Protein AF-A0A969MQJ1-F1 (afdb_monomer_lite)

Sequence (93 aa):
PIWLLDLLVRQLGLKLVNKKIGPRGKQVKHHFLDAGKLEFALSVIEHRQLKRKQKEERARTDAESQRRHQAGIEAQYGISPPYDPVSTPPLMV

Structure (mmCIF, N/CA/C/O backbone):
data_AF-A0A969MQJ1-F1
#
_entry.id   AF-A0A969MQJ1-F1
#
loop_
_atom_site.group_PDB
_atom_site.id
_atom_site.type_symbol
_atom_site.label_atom_id
_atom_site.label_alt_id
_atom_site.label_comp_id
_atom_site.label_asym_id
_atom_site.label_entity_id
_atom_site.label_seq_id
_atom_site.pdbx_PDB_ins_code
_atom_site.Cartn_x
_atom_site.Cartn_y
_atom_site.Cartn_z
_atom_site.occupancy
_atom_site.B_iso_or_equiv
_atom_site.auth_seq_id
_atom_site.auth_comp_id
_atom_site.auth_asym_id
_atom_site.auth_atom_id
_atom_site.pdbx_PDB_model_num
ATOM 1 N N . PRO A 1 1 ? -22.888 2.007 7.225 1.00 84.00 1 PRO A N 1
ATOM 2 C CA . PRO A 1 1 ? -22.838 1.115 8.413 1.00 84.00 1 PRO A CA 1
ATOM 3 C C . PRO A 1 1 ? -21.398 0.631 8.643 1.00 84.00 1 PRO A C 1
ATOM 5 O O . PRO A 1 1 ? -20.663 0.490 7.670 1.00 84.00 1 PRO A O 1
ATOM 8 N N . ILE A 1 2 ? -20.977 0.408 9.895 1.00 83.88 2 ILE A N 1
ATOM 9 C CA . ILE A 1 2 ? -19.549 0.200 10.220 1.00 83.88 2 ILE A CA 1
ATOM 10 C C . ILE A 1 2 ? -18.946 -1.066 9.578 1.00 83.88 2 ILE A C 1
ATOM 12 O O . ILE A 1 2 ? -17.748 -1.120 9.327 1.00 83.88 2 ILE A O 1
ATOM 16 N N . TRP A 1 3 ? -19.782 -2.062 9.261 1.00 87.38 3 TRP A N 1
ATOM 17 C CA . TRP A 1 3 ? -19.366 -3.296 8.587 1.00 87.38 3 TRP A CA 1
ATOM 18 C C . TRP A 1 3 ? -18.837 -3.048 7.168 1.00 87.38 3 TRP A C 1
ATOM 20 O O . TRP A 1 3 ? -17.889 -3.702 6.748 1.00 87.38 3 TRP A O 1
ATOM 30 N N . LEU A 1 4 ? -19.407 -2.073 6.450 1.00 91.12 4 LEU A N 1
ATOM 31 C CA . LEU A 1 4 ? -18.962 -1.723 5.101 1.00 91.12 4 LEU A CA 1
ATOM 32 C C . LEU A 1 4 ? -17.575 -1.081 5.146 1.00 91.12 4 LEU A C 1
ATOM 34 O O . LEU A 1 4 ? -16.726 -1.381 4.315 1.00 91.12 4 LEU A O 1
ATOM 38 N N . LEU A 1 5 ? -17.327 -0.245 6.156 1.00 87.94 5 LEU A N 1
ATOM 39 C CA . LEU A 1 5 ? -16.019 0.366 6.362 1.00 87.94 5 LEU A CA 1
ATOM 40 C C . LEU A 1 5 ? -14.947 -0.693 6.654 1.00 87.94 5 LEU A C 1
ATOM 42 O O . LEU A 1 5 ? -13.872 -0.632 6.069 1.00 87.94 5 LEU A O 1
ATOM 46 N N . ASP A 1 6 ? -15.243 -1.689 7.498 1.00 86.88 6 ASP A N 1
ATOM 47 C CA . ASP A 1 6 ? -14.308 -2.797 7.752 1.00 86.88 6 ASP A CA 1
ATOM 48 C C . ASP A 1 6 ? -14.004 -3.593 6.477 1.00 86.88 6 ASP A C 1
ATOM 50 O O . ASP A 1 6 ? -12.850 -3.932 6.226 1.00 86.88 6 ASP A O 1
ATOM 54 N N . LEU A 1 7 ? -15.008 -3.835 5.629 1.00 91.00 7 LEU A N 1
ATOM 55 C CA . LEU A 1 7 ? -14.817 -4.533 4.358 1.00 91.00 7 LEU A CA 1
ATOM 56 C C . LEU A 1 7 ? -13.901 -3.755 3.400 1.00 91.00 7 LEU A C 1
ATOM 58 O O . LEU A 1 7 ? -12.952 -4.325 2.864 1.00 91.00 7 LEU A O 1
ATOM 62 N N . LEU A 1 8 ? -14.154 -2.456 3.220 1.00 88.75 8 LEU A N 1
ATOM 63 C CA . LEU A 1 8 ? -13.356 -1.597 2.338 1.00 88.75 8 LEU A CA 1
ATOM 64 C C . LEU A 1 8 ? -11.907 -1.483 2.826 1.00 88.75 8 LEU A C 1
ATOM 66 O O . LEU A 1 8 ? -10.964 -1.601 2.048 1.00 88.75 8 LEU A O 1
ATOM 70 N N . VAL A 1 9 ? -11.712 -1.318 4.134 1.00 87.06 9 VAL A N 1
ATOM 71 C CA . VAL A 1 9 ? -10.377 -1.223 4.736 1.00 87.06 9 VAL A CA 1
ATOM 72 C C . VAL A 1 9 ? -9.619 -2.553 4.613 1.00 87.06 9 VAL A C 1
ATOM 74 O O . VAL A 1 9 ? -8.422 -2.547 4.327 1.00 87.06 9 VAL A O 1
ATOM 77 N N . ARG A 1 10 ? -10.306 -3.698 4.710 1.00 86.25 10 ARG A N 1
ATOM 78 C CA . ARG A 1 10 ? -9.702 -5.019 4.462 1.00 86.25 10 ARG A CA 1
ATOM 79 C C . ARG A 1 10 ? -9.269 -5.230 3.017 1.00 86.25 10 ARG A C 1
ATOM 81 O O . ARG A 1 10 ? -8.232 -5.852 2.806 1.00 86.25 10 ARG A O 1
ATOM 88 N N . GLN A 1 11 ? -10.012 -4.714 2.035 1.00 85.38 11 GLN A N 1
ATOM 89 C CA . GLN A 1 11 ? -9.597 -4.767 0.623 1.00 85.38 11 GLN A CA 1
ATOM 90 C C . GLN A 1 11 ? -8.273 -4.023 0.388 1.00 85.38 11 GLN A C 1
ATOM 92 O O . GLN A 1 11 ? -7.491 -4.412 -0.475 1.00 85.38 11 GLN A O 1
ATOM 97 N N . LEU A 1 12 ? -7.986 -3.007 1.205 1.00 82.00 12 LEU A N 1
ATOM 98 C CA . LEU A 1 12 ? -6.716 -2.277 1.207 1.00 82.00 12 LEU A CA 1
ATOM 99 C C . LEU A 1 12 ? -5.611 -2.983 2.022 1.00 82.00 12 LEU A C 1
ATOM 101 O O . LEU A 1 12 ? -4.512 -2.451 2.152 1.00 82.00 12 LEU A O 1
ATOM 105 N N . GLY A 1 13 ? -5.884 -4.161 2.596 1.00 80.06 13 GLY A N 1
ATOM 106 C CA . GLY A 1 13 ? -4.960 -4.892 3.473 1.00 80.06 13 GLY A CA 1
ATOM 107 C C . GLY A 1 13 ? -4.830 -4.304 4.884 1.00 80.06 13 GLY A C 1
ATOM 108 O O . GLY A 1 13 ? -3.996 -4.750 5.674 1.00 80.06 13 GLY A O 1
ATOM 109 N N . LEU A 1 14 ? -5.657 -3.315 5.221 1.00 85.38 14 LEU A N 1
ATOM 110 C CA . LEU A 1 14 ? -5.669 -2.640 6.512 1.00 85.38 14 LEU A CA 1
ATOM 111 C C . LEU A 1 14 ? -6.697 -3.298 7.449 1.00 85.38 14 LEU A C 1
ATOM 113 O O . LEU A 1 14 ? -7.569 -4.061 7.029 1.00 85.38 14 LEU A O 1
ATOM 117 N N . LYS A 1 15 ? -6.597 -3.026 8.754 1.00 86.81 15 LYS A N 1
ATOM 118 C CA . LYS A 1 15 ? -7.520 -3.566 9.765 1.00 86.81 15 LYS A CA 1
ATOM 119 C C . LYS A 1 15 ? -8.050 -2.446 10.647 1.00 86.81 15 LYS A C 1
ATOM 121 O O . LYS A 1 15 ? -7.270 -1.621 11.122 1.00 86.81 15 LYS A O 1
ATOM 126 N N . LEU A 1 16 ? -9.356 -2.462 10.914 1.00 89.19 16 LEU A N 1
ATOM 127 C CA . LEU A 1 16 ? -9.933 -1.647 11.975 1.00 89.19 16 LEU A CA 1
ATOM 128 C C . LEU A 1 16 ? -9.817 -2.347 13.329 1.00 89.19 16 LEU A C 1
ATOM 130 O O . LEU A 1 16 ? -10.143 -3.525 13.496 1.00 89.19 16 LEU A O 1
ATOM 134 N N . VAL A 1 17 ? -9.406 -1.574 14.321 1.00 89.94 17 VAL A N 1
ATOM 135 C CA . VAL A 1 17 ? -9.460 -1.907 15.741 1.00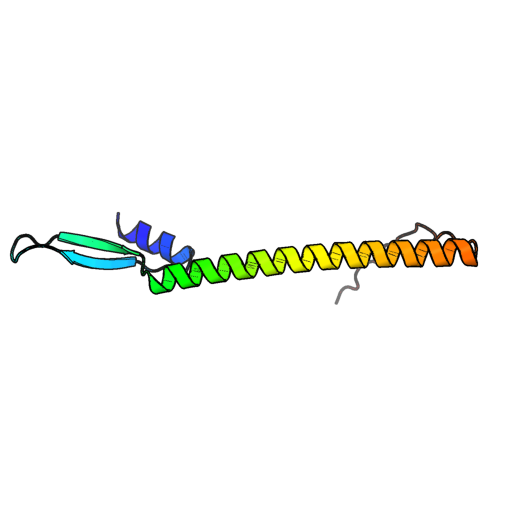 89.94 17 VAL A CA 1
ATOM 136 C C . VAL A 1 17 ? -10.585 -1.105 16.374 1.00 89.94 17 VAL A C 1
ATOM 138 O O . VAL A 1 17 ? -10.960 -0.037 15.894 1.00 89.94 17 VAL A O 1
ATOM 141 N N . ASN A 1 18 ? -11.156 -1.614 17.459 1.00 90.31 18 ASN A N 1
ATOM 142 C CA . ASN A 1 18 ? -12.158 -0.874 18.208 1.00 90.31 18 ASN A CA 1
ATOM 143 C C . ASN A 1 18 ? -11.814 -0.835 19.692 1.00 90.31 18 ASN A C 1
ATOM 145 O O . ASN A 1 18 ? -11.237 -1.778 20.231 1.00 90.31 18 ASN A O 1
ATOM 149 N N . LYS A 1 19 ? -12.165 0.272 20.344 1.00 90.38 19 LYS A N 1
ATOM 150 C CA . LYS A 1 19 ? -11.957 0.475 21.777 1.00 90.38 19 LYS A CA 1
ATOM 151 C C . LYS A 1 19 ? -13.190 1.135 22.373 1.00 90.38 19 LYS A C 1
ATOM 153 O O . LYS A 1 19 ? -13.748 2.064 21.792 1.00 90.38 19 LYS A O 1
ATOM 158 N N . LYS A 1 20 ? -13.624 0.643 23.531 1.00 92.50 20 LYS A N 1
ATOM 159 C CA . LYS A 1 20 ? -14.662 1.302 24.326 1.00 92.50 20 LYS A CA 1
ATOM 160 C C . LYS A 1 20 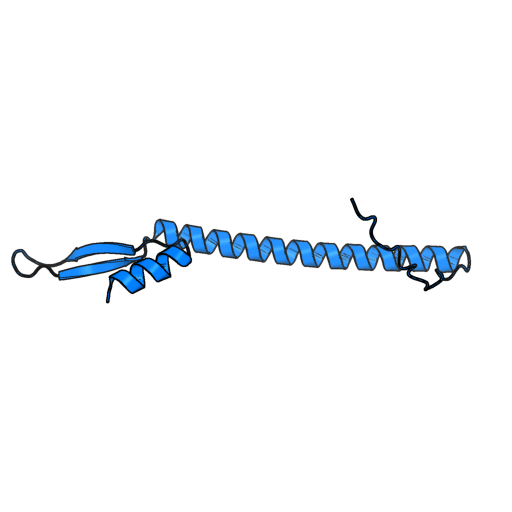? -14.008 2.417 25.132 1.00 92.50 20 LYS A C 1
ATOM 162 O O . LYS A 1 20 ? -13.069 2.152 25.880 1.00 92.50 20 LYS A O 1
ATOM 167 N N . ILE A 1 21 ? -14.476 3.642 24.948 1.00 92.12 21 ILE A N 1
ATOM 168 C CA . ILE A 1 21 ? -13.944 4.833 25.610 1.00 92.12 21 ILE A CA 1
ATOM 169 C C . ILE A 1 21 ? -15.069 5.457 26.431 1.00 92.12 21 ILE A C 1
ATOM 171 O O . ILE A 1 21 ? -16.213 5.517 25.983 1.00 92.12 21 ILE A O 1
ATOM 175 N N . GLY A 1 22 ? -14.738 5.882 27.649 1.00 92.12 22 GLY A N 1
ATOM 176 C CA . GLY A 1 22 ? -15.657 6.560 28.556 1.00 92.12 22 GLY A CA 1
ATOM 177 C C . GLY A 1 22 ? -15.894 5.822 29.879 1.00 92.12 22 GLY A C 1
ATOM 178 O O . GLY A 1 22 ? -15.477 4.670 30.051 1.00 92.12 22 GLY A O 1
ATOM 179 N N . PRO A 1 23 ? -16.559 6.495 30.832 1.00 89.56 23 PRO A N 1
ATOM 180 C CA . PRO A 1 23 ? -16.866 5.939 32.142 1.00 89.56 23 PRO A CA 1
ATOM 181 C C . PRO A 1 23 ? -17.903 4.810 32.051 1.00 89.56 23 PRO A C 1
ATOM 183 O O . PRO A 1 23 ? -18.654 4.692 31.077 1.00 89.56 23 PRO A O 1
ATOM 186 N N . ARG A 1 24 ? -17.955 3.963 33.089 1.00 87.25 24 ARG A N 1
ATOM 187 C CA . ARG A 1 24 ? -18.963 2.895 33.208 1.00 87.25 24 ARG A CA 1
ATOM 188 C C . ARG A 1 24 ? -20.374 3.477 33.028 1.00 87.25 24 ARG A C 1
ATOM 190 O O . ARG A 1 24 ? -20.693 4.516 33.590 1.00 87.25 24 ARG A O 1
ATOM 197 N N . GLY A 1 25 ? -21.192 2.822 32.203 1.00 88.50 25 GLY A N 1
ATOM 198 C CA . GLY A 1 25 ? -22.554 3.263 31.863 1.00 88.50 25 GLY A CA 1
ATOM 199 C C . GLY A 1 25 ? -22.662 4.268 30.705 1.00 88.50 25 GLY A C 1
ATOM 200 O O . GLY A 1 25 ? -23.753 4.435 30.174 1.00 88.50 25 GLY A O 1
ATOM 201 N N . LYS A 1 26 ? -21.558 4.889 30.259 1.00 90.69 26 LYS A N 1
ATOM 202 C CA . LYS A 1 26 ? -21.524 5.819 29.106 1.00 90.69 26 LYS A CA 1
ATOM 203 C C . LYS A 1 26 ? -20.420 5.471 28.099 1.00 90.69 26 LYS A C 1
ATOM 205 O O . LYS A 1 26 ? -19.843 6.348 27.464 1.00 90.69 26 LYS A O 1
ATOM 210 N N . GLN A 1 27 ? -20.076 4.189 27.988 1.00 93.69 27 GLN A N 1
ATOM 211 C CA . GLN A 1 27 ? -19.014 3.744 27.089 1.00 93.69 27 GLN A CA 1
ATOM 212 C C . GLN A 1 27 ? -19.461 3.814 25.629 1.00 93.69 27 GLN A C 1
ATOM 214 O O . GLN A 1 27 ? -20.451 3.189 25.250 1.00 93.69 27 GLN A O 1
ATOM 219 N N . VAL A 1 28 ? -18.672 4.492 24.801 1.00 91.38 28 VAL A N 1
ATOM 220 C CA . VAL A 1 28 ? -18.872 4.562 23.351 1.00 91.38 28 VAL A CA 1
ATOM 221 C C . VAL A 1 28 ? -17.806 3.722 22.659 1.00 91.38 28 VAL A C 1
ATOM 223 O O . VAL A 1 28 ? -16.638 3.712 23.055 1.00 91.38 28 VAL A O 1
ATOM 226 N N . LYS A 1 29 ? -18.204 2.967 21.632 1.00 90.69 29 LYS A N 1
ATOM 227 C CA . LYS A 1 29 ? -17.282 2.164 20.826 1.00 90.69 29 LYS A CA 1
ATOM 228 C C . LYS A 1 29 ? -16.687 3.038 19.727 1.00 90.69 29 LYS A C 1
ATOM 230 O O . LYS A 1 29 ? -17.385 3.416 18.793 1.00 90.69 29 LYS A O 1
ATOM 235 N N . HIS A 1 30 ? -15.398 3.325 19.832 1.00 90.38 30 HIS A N 1
ATOM 236 C CA . HIS A 1 30 ? -14.645 4.029 18.803 1.00 90.38 30 HIS A CA 1
ATOM 237 C C . HIS A 1 30 ? -13.910 3.031 17.916 1.00 90.38 30 HIS A C 1
ATOM 239 O O . HIS A 1 30 ? -13.461 1.983 18.386 1.00 90.38 30 HIS A O 1
ATOM 245 N N . HIS A 1 31 ? -13.796 3.370 16.637 1.00 88.88 31 HIS A N 1
ATOM 246 C CA . HIS A 1 31 ? -13.118 2.579 15.622 1.00 88.88 31 HIS A CA 1
ATOM 247 C C . HIS A 1 31 ? -11.885 3.344 15.139 1.00 88.88 31 HIS A C 1
ATOM 249 O O . HIS A 1 31 ? -11.979 4.527 14.826 1.00 88.88 31 HIS A O 1
ATOM 255 N N . PHE A 1 32 ? -10.743 2.667 15.088 1.00 88.44 32 PHE A N 1
ATOM 256 C CA . PHE A 1 32 ? -9.447 3.223 14.706 1.00 88.44 32 PHE A CA 1
ATOM 257 C C . PHE A 1 32 ? -8.779 2.298 13.690 1.00 88.44 32 PHE A C 1
ATOM 259 O O . PHE A 1 32 ? -9.089 1.108 13.643 1.00 88.44 32 PHE A O 1
ATOM 266 N N . LEU A 1 33 ? -7.848 2.820 12.896 1.00 88.25 33 LEU A N 1
ATOM 267 C CA . LEU A 1 33 ? -6.957 1.977 12.101 1.00 88.25 33 LEU A CA 1
ATOM 268 C C . LEU A 1 33 ? -5.859 1.396 12.995 1.00 88.25 33 LEU A C 1
ATOM 270 O O . LEU A 1 33 ? -5.385 2.051 13.922 1.00 88.25 33 LEU A O 1
ATOM 274 N N . ASP A 1 34 ? -5.472 0.156 12.720 1.00 87.94 34 ASP A N 1
ATOM 275 C CA . ASP A 1 34 ? -4.321 -0.479 13.357 1.00 87.94 34 ASP A CA 1
ATOM 276 C C . ASP A 1 34 ? -3.033 0.229 12.909 1.00 87.94 34 ASP A C 1
ATOM 278 O O . ASP A 1 34 ? -2.638 0.115 11.747 1.00 87.94 34 ASP A O 1
ATOM 282 N N . ALA A 1 35 ? -2.402 0.978 13.819 1.00 85.56 35 ALA A N 1
ATOM 283 C CA . ALA A 1 35 ? -1.223 1.789 13.519 1.00 85.56 35 ALA A CA 1
ATOM 284 C C . ALA A 1 35 ? -0.061 0.948 12.969 1.00 85.56 35 ALA A C 1
ATOM 286 O O . ALA A 1 35 ? 0.543 1.330 11.970 1.00 85.56 35 ALA A O 1
ATOM 287 N N . GLY A 1 36 ? 0.188 -0.239 13.537 1.00 84.00 36 GLY A N 1
ATOM 288 C CA . GLY A 1 36 ? 1.281 -1.102 13.081 1.00 84.00 36 GLY A CA 1
ATOM 289 C C . GLY A 1 36 ? 1.050 -1.625 11.662 1.00 84.00 36 GLY A C 1
ATOM 290 O O . GLY A 1 36 ? 1.960 -1.644 10.833 1.00 84.00 36 GLY A O 1
ATOM 291 N N . LYS A 1 37 ? -0.195 -1.992 11.333 1.00 84.25 37 LYS A N 1
ATOM 292 C CA . LYS A 1 37 ? -0.538 -2.403 9.962 1.00 84.25 37 LYS A CA 1
ATOM 293 C C . LYS A 1 37 ? -0.532 -1.241 8.977 1.00 84.25 37 LYS A C 1
ATOM 295 O O . LYS A 1 37 ? -0.214 -1.454 7.810 1.00 84.25 37 LYS A O 1
ATOM 300 N N . LEU A 1 38 ? -0.889 -0.041 9.429 1.00 87.25 38 LEU A N 1
ATOM 301 C CA . LEU A 1 38 ? -0.860 1.163 8.609 1.00 87.25 38 LEU A CA 1
ATOM 302 C C . LEU A 1 38 ? 0.576 1.531 8.217 1.00 87.25 38 LEU A C 1
ATOM 304 O O . LEU A 1 38 ? 0.845 1.713 7.032 1.00 87.25 38 LEU A O 1
ATOM 308 N N . GLU A 1 39 ? 1.502 1.573 9.175 1.00 89.31 39 GLU A N 1
ATOM 309 C CA . GLU A 1 39 ? 2.923 1.845 8.912 1.00 89.31 39 GLU A CA 1
ATOM 310 C C . GLU A 1 39 ? 3.539 0.799 7.978 1.00 89.31 39 GLU A C 1
ATOM 312 O O . GLU A 1 39 ? 4.229 1.134 7.010 1.00 89.31 39 GLU A O 1
ATOM 317 N N . PHE A 1 40 ? 3.224 -0.480 8.198 1.00 85.88 40 PHE A N 1
ATOM 318 C CA . PHE A 1 40 ? 3.655 -1.541 7.295 1.00 85.88 40 PHE A CA 1
ATOM 319 C C . PHE A 1 40 ? 3.106 -1.343 5.872 1.00 85.88 40 PHE A C 1
ATOM 321 O O . PHE A 1 40 ? 3.851 -1.441 4.899 1.00 85.88 40 PHE A O 1
ATOM 328 N N . ALA A 1 41 ? 1.821 -1.012 5.721 1.00 86.38 41 ALA A N 1
ATOM 329 C CA . ALA A 1 41 ? 1.237 -0.761 4.405 1.00 86.38 41 ALA A CA 1
ATOM 330 C C . ALA A 1 41 ? 1.909 0.426 3.691 1.00 86.38 41 ALA A C 1
ATOM 332 O O . ALA A 1 41 ? 2.200 0.334 2.496 1.00 86.38 41 ALA A O 1
A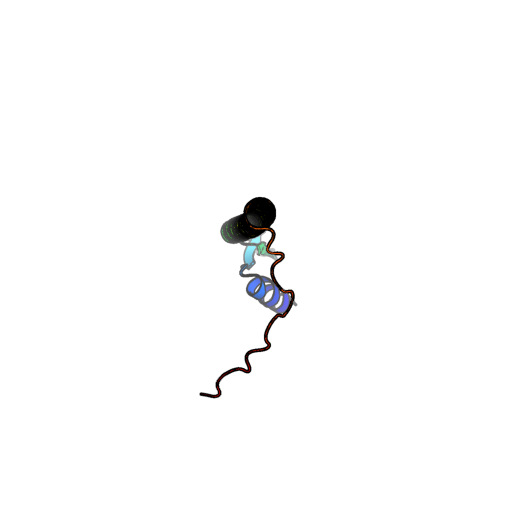TOM 333 N N . LEU A 1 42 ? 2.205 1.507 4.419 1.00 89.56 42 LEU A N 1
ATOM 334 C CA . LEU A 1 42 ? 2.914 2.671 3.884 1.00 89.56 42 LEU A CA 1
ATOM 335 C C . LEU A 1 42 ? 4.329 2.310 3.412 1.00 89.56 42 LEU A C 1
ATOM 337 O O . LEU A 1 42 ? 4.684 2.624 2.275 1.00 89.56 42 LEU A O 1
ATOM 341 N N . SER A 1 43 ? 5.098 1.573 4.219 1.00 89.19 43 SER A N 1
ATOM 342 C CA . SER A 1 43 ? 6.455 1.149 3.835 1.00 89.19 43 SER A CA 1
ATOM 343 C C . SER A 1 43 ? 6.462 0.210 2.620 1.00 89.19 43 SER A C 1
ATOM 345 O O . SER A 1 43 ? 7.323 0.322 1.745 1.00 89.19 43 SER A O 1
ATOM 347 N N . VAL A 1 44 ? 5.466 -0.674 2.482 1.00 88.75 44 VAL A N 1
ATOM 348 C CA . VAL A 1 44 ? 5.310 -1.521 1.287 1.00 88.75 44 VAL A CA 1
ATOM 349 C C . VAL A 1 44 ? 5.000 -0.687 0.040 1.00 88.75 44 VAL A C 1
ATOM 351 O O . VAL A 1 44 ? 5.522 -0.986 -1.040 1.00 88.75 44 VAL A O 1
ATOM 354 N N . ILE A 1 45 ? 4.159 0.346 0.154 1.00 90.44 45 ILE A N 1
ATOM 355 C CA . ILE A 1 45 ? 3.860 1.258 -0.962 1.00 90.44 45 ILE A CA 1
ATOM 356 C C . ILE A 1 45 ? 5.133 1.979 -1.402 1.00 90.44 45 ILE A C 1
ATOM 358 O O . ILE A 1 45 ? 5.450 1.969 -2.594 1.00 90.44 45 ILE A O 1
ATOM 362 N N . GLU A 1 46 ? 5.877 2.543 -0.455 1.00 94.38 46 GLU A N 1
ATOM 363 C CA . GLU A 1 46 ? 7.143 3.223 -0.719 1.00 94.38 46 GLU A CA 1
ATOM 364 C C . GLU A 1 46 ? 8.151 2.281 -1.395 1.00 94.38 46 GLU A C 1
ATOM 366 O O . GLU A 1 46 ? 8.689 2.596 -2.460 1.00 94.38 46 GLU A O 1
ATOM 371 N N . HIS A 1 47 ? 8.318 1.066 -0.863 1.00 93.88 47 HIS A N 1
ATOM 372 C CA . HIS A 1 47 ? 9.195 0.054 -1.447 1.00 93.88 47 HIS A CA 1
ATOM 373 C C . HIS A 1 47 ? 8.812 -0.286 -2.896 1.00 93.88 47 HIS A C 1
ATOM 375 O O . HIS A 1 47 ? 9.669 -0.368 -3.781 1.00 93.88 47 HIS A O 1
ATOM 381 N N . ARG A 1 48 ? 7.513 -0.461 -3.175 1.00 94.19 48 ARG A N 1
ATOM 382 C CA . ARG A 1 48 ? 7.018 -0.743 -4.532 1.00 94.19 48 ARG A CA 1
ATOM 383 C C . ARG A 1 48 ? 7.253 0.430 -5.477 1.00 94.19 48 ARG A C 1
ATOM 385 O O . ARG A 1 48 ? 7.603 0.203 -6.635 1.00 94.19 48 ARG A O 1
ATOM 392 N N . GLN A 1 49 ? 7.073 1.666 -5.014 1.00 95.19 49 GLN A N 1
ATOM 393 C CA . GLN A 1 49 ? 7.368 2.855 -5.815 1.00 95.19 49 GLN A CA 1
ATOM 394 C C . GLN A 1 49 ? 8.858 2.946 -6.144 1.00 95.19 49 GLN A C 1
ATOM 396 O O . GLN A 1 49 ? 9.208 3.160 -7.304 1.00 95.19 49 GLN A O 1
ATOM 401 N N . LEU A 1 50 ? 9.730 2.697 -5.166 1.00 96.00 50 LEU A N 1
ATOM 402 C CA . LEU A 1 5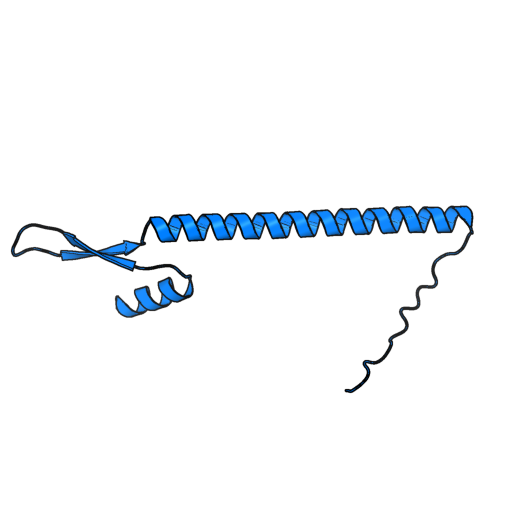0 ? 11.173 2.653 -5.381 1.00 96.00 50 LEU A CA 1
ATOM 403 C C . LEU A 1 50 ? 11.553 1.584 -6.414 1.00 96.00 50 LEU A C 1
ATOM 405 O O . LEU A 1 50 ? 12.300 1.865 -7.349 1.00 96.00 50 LEU A O 1
ATOM 409 N N . LYS A 1 51 ? 10.985 0.376 -6.310 1.00 95.25 51 LYS A N 1
ATOM 410 C CA . LYS A 1 51 ? 11.213 -0.696 -7.292 1.00 95.25 51 LYS A CA 1
ATOM 411 C C . LYS A 1 51 ? 10.753 -0.325 -8.699 1.00 95.25 51 LYS A C 1
ATOM 413 O O . LYS A 1 51 ? 11.439 -0.663 -9.662 1.00 95.25 51 LYS A O 1
ATOM 418 N N . ARG A 1 52 ? 9.621 0.372 -8.837 1.00 95.19 52 ARG A N 1
ATOM 419 C CA . ARG A 1 52 ? 9.152 0.871 -10.141 1.00 95.19 52 ARG A CA 1
ATOM 420 C C . ARG A 1 52 ? 10.129 1.886 -10.732 1.00 95.19 52 ARG A C 1
ATOM 422 O O . ARG A 1 52 ? 10.501 1.723 -11.888 1.00 95.19 52 ARG A O 1
ATOM 429 N N . LYS A 1 53 ? 10.600 2.849 -9.931 1.00 95.81 53 LYS A N 1
ATOM 430 C CA . LYS A 1 53 ? 11.606 3.838 -10.357 1.00 95.81 53 LYS A CA 1
ATOM 431 C C . LYS A 1 53 ? 12.906 3.170 -10.805 1.00 95.81 53 LYS A C 1
ATOM 433 O O . LYS A 1 53 ? 13.356 3.409 -11.915 1.00 95.81 53 LYS A O 1
ATOM 438 N N . GLN A 1 54 ? 13.441 2.244 -10.006 1.00 94.56 54 GLN A N 1
ATOM 439 C CA . GLN A 1 54 ? 14.656 1.495 -10.356 1.00 94.56 54 GLN A CA 1
ATOM 440 C C . GLN A 1 54 ? 14.505 0.701 -11.659 1.00 94.56 54 GLN A C 1
ATOM 442 O O . GLN A 1 54 ? 15.444 0.606 -12.445 1.00 94.56 54 GLN A O 1
ATOM 447 N N . LYS A 1 55 ? 13.333 0.098 -11.895 1.00 94.69 55 LYS A N 1
ATOM 448 C CA . LYS A 1 55 ? 13.059 -0.614 -13.149 1.00 94.69 55 LYS A CA 1
ATOM 449 C C . LYS A 1 55 ? 13.036 0.347 -14.339 1.00 94.69 55 LYS A C 1
ATOM 451 O O . LYS A 1 55 ? 13.569 0.007 -15.389 1.00 94.69 55 LYS A O 1
ATOM 456 N N . GLU A 1 56 ? 12.427 1.516 -14.174 1.00 93.06 56 GLU A N 1
ATOM 457 C CA . GLU A 1 56 ? 12.381 2.543 -15.214 1.00 93.06 56 GLU A CA 1
ATOM 458 C C . GLU A 1 56 ? 13.778 3.092 -15.532 1.00 93.06 56 GLU A C 1
ATOM 460 O O . GLU A 1 56 ? 14.137 3.202 -16.700 1.00 93.06 56 GLU A O 1
ATOM 465 N N . GLU A 1 57 ? 14.594 3.362 -14.513 1.00 93.88 57 GLU A N 1
ATOM 466 C CA . GLU A 1 57 ? 15.985 3.793 -14.687 1.00 93.88 57 GLU A CA 1
ATOM 467 C C . GLU A 1 57 ? 16.810 2.752 -15.443 1.00 93.88 57 GLU A C 1
ATOM 469 O O . GLU A 1 57 ? 17.466 3.100 -16.421 1.00 93.88 57 GLU A O 1
ATOM 474 N N . ARG A 1 58 ? 16.712 1.471 -15.063 1.00 92.88 58 ARG A N 1
ATOM 475 C CA . ARG A 1 58 ? 17.389 0.378 -15.781 1.00 92.88 58 ARG A CA 1
ATOM 476 C C . ARG A 1 58 ? 16.947 0.288 -17.237 1.00 92.88 58 ARG A C 1
ATOM 478 O O . ARG A 1 58 ? 17.779 0.215 -18.128 1.00 92.88 58 ARG A O 1
ATOM 485 N N . ALA A 1 59 ? 15.643 0.370 -17.497 1.00 92.81 59 ALA A N 1
ATOM 486 C CA . ALA A 1 59 ? 15.134 0.353 -18.865 1.00 92.81 59 ALA A CA 1
ATOM 487 C C . ALA A 1 59 ? 15.680 1.526 -19.701 1.00 92.81 59 ALA A C 1
ATOM 489 O O . ALA A 1 59 ? 15.986 1.352 -20.879 1.00 92.81 59 ALA A O 1
ATOM 490 N N . ARG A 1 60 ? 15.841 2.712 -19.096 1.00 92.25 60 ARG A N 1
ATOM 491 C CA . ARG A 1 60 ? 16.454 3.873 -19.759 1.00 92.25 60 ARG A CA 1
ATOM 492 C C . ARG A 1 60 ? 17.935 3.645 -20.051 1.00 92.25 60 ARG A C 1
ATOM 494 O O . ARG A 1 60 ? 18.357 3.896 -21.178 1.00 92.25 60 ARG A O 1
ATOM 501 N N . THR A 1 61 ? 18.708 3.155 -19.079 1.00 93.69 61 THR A N 1
ATOM 502 C CA . THR A 1 61 ? 20.141 2.882 -19.279 1.00 93.69 61 THR A CA 1
ATOM 503 C C . THR A 1 61 ? 20.367 1.794 -20.321 1.00 93.69 61 THR A C 1
ATOM 505 O O . THR A 1 61 ? 21.247 1.932 -21.169 1.00 93.69 61 THR A O 1
ATOM 508 N N . ASP A 1 62 ? 19.540 0.749 -20.308 1.00 92.75 62 ASP A N 1
ATOM 509 C CA . ASP A 1 62 ? 19.624 -0.352 -21.264 1.00 92.75 62 ASP A CA 1
ATOM 510 C C . ASP A 1 62 ? 19.327 0.153 -22.681 1.00 92.75 62 ASP A C 1
ATOM 512 O O . ASP A 1 62 ? 20.117 -0.090 -23.595 1.00 92.75 62 ASP A O 1
ATOM 516 N N . ALA A 1 63 ? 18.265 0.946 -22.859 1.00 91.75 63 ALA A N 1
ATOM 517 C CA . ALA A 1 63 ? 17.933 1.559 -24.145 1.00 91.75 63 ALA A CA 1
ATOM 518 C C . ALA A 1 63 ? 19.047 2.488 -24.663 1.00 91.75 63 ALA A C 1
ATOM 520 O O . ALA A 1 63 ? 19.352 2.490 -25.856 1.00 91.75 63 ALA A O 1
ATOM 521 N N . GLU A 1 64 ? 19.682 3.269 -23.785 1.00 92.00 64 GLU A N 1
ATOM 522 C CA . GLU A 1 64 ? 20.802 4.129 -24.172 1.00 92.00 64 GLU A CA 1
ATOM 523 C C . GLU A 1 64 ? 22.041 3.312 -24.562 1.00 92.00 64 GLU A C 1
ATOM 525 O O . GLU A 1 64 ? 22.675 3.599 -25.579 1.00 92.00 64 GLU A O 1
ATOM 530 N N . SER A 1 65 ? 22.358 2.257 -23.806 1.00 91.06 65 SER A N 1
ATOM 531 C CA . SER A 1 65 ? 23.470 1.352 -24.118 1.00 91.06 65 SER A CA 1
ATOM 532 C C . SER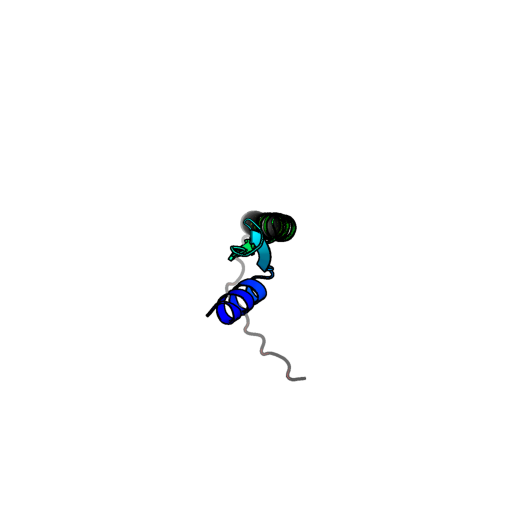 A 1 65 ? 23.275 0.653 -25.466 1.00 91.06 65 SER A C 1
ATOM 534 O O . SER A 1 65 ? 24.208 0.592 -26.267 1.00 91.06 65 SER A O 1
ATOM 536 N N . GLN A 1 66 ? 22.043 0.224 -25.764 1.00 89.25 66 GLN A N 1
ATOM 537 C CA . GLN A 1 66 ? 21.680 -0.381 -27.042 1.00 89.25 66 GLN A CA 1
ATOM 538 C C . GLN A 1 66 ? 21.853 0.611 -28.192 1.00 89.25 66 GLN A C 1
ATOM 540 O O . GLN A 1 66 ? 22.461 0.258 -29.199 1.00 89.25 66 GLN A O 1
ATOM 545 N N . ARG A 1 67 ? 21.402 1.863 -28.030 1.00 88.00 67 ARG A N 1
ATOM 546 C CA . ARG A 1 67 ? 21.597 2.918 -29.040 1.00 88.00 67 ARG A CA 1
ATOM 547 C C . ARG A 1 67 ? 23.073 3.203 -29.296 1.00 88.00 67 ARG A C 1
ATOM 549 O O . ARG A 1 67 ? 23.478 3.310 -30.448 1.00 88.00 67 ARG A O 1
ATOM 556 N N . ARG A 1 68 ? 23.888 3.302 -28.240 1.00 88.38 68 ARG A N 1
ATOM 557 C CA . ARG A 1 68 ? 25.341 3.519 -28.369 1.00 88.38 68 ARG A CA 1
ATOM 558 C C . ARG A 1 68 ? 26.021 2.354 -29.083 1.00 88.38 68 ARG A C 1
ATOM 560 O O . ARG A 1 68 ? 26.851 2.581 -29.956 1.00 88.38 68 ARG A O 1
ATOM 567 N N . HIS A 1 69 ? 25.653 1.124 -28.734 1.00 86.12 69 HIS A N 1
ATOM 568 C CA . HIS A 1 69 ? 26.171 -0.073 -29.388 1.00 86.12 69 HIS A CA 1
ATOM 569 C C . HIS A 1 69 ? 25.788 -0.113 -30.873 1.00 86.12 69 HIS A C 1
ATOM 571 O O . HIS A 1 69 ? 26.654 -0.325 -31.716 1.00 86.12 69 HIS A O 1
ATOM 577 N N . GLN A 1 70 ? 24.519 0.153 -31.203 1.00 85.31 70 GLN A N 1
ATOM 578 C CA . GLN A 1 70 ? 24.041 0.226 -32.589 1.00 85.31 70 GLN A CA 1
ATOM 579 C C . GLN A 1 70 ? 24.791 1.293 -33.391 1.00 85.31 70 GLN A C 1
ATOM 581 O O . GLN A 1 70 ? 25.333 0.971 -34.441 1.00 85.31 70 GLN A O 1
ATOM 586 N N . ALA A 1 71 ? 24.924 2.513 -32.861 1.00 85.06 71 ALA A N 1
ATOM 587 C CA . ALA A 1 71 ? 25.678 3.583 -33.518 1.00 85.06 71 ALA A CA 1
ATOM 588 C C . ALA A 1 71 ? 27.157 3.212 -33.746 1.00 85.06 71 ALA A C 1
ATOM 590 O O . ALA A 1 71 ? 27.731 3.559 -34.776 1.00 85.06 71 ALA A O 1
ATOM 591 N N . GLY A 1 72 ? 27.777 2.485 -32.809 1.00 85.44 72 GLY A N 1
ATOM 592 C CA . GLY A 1 72 ? 29.139 1.969 -32.970 1.00 85.44 72 GLY A CA 1
ATOM 593 C C . GLY A 1 72 ? 29.254 0.942 -34.100 1.00 85.44 72 GLY A C 1
ATOM 594 O O . GLY A 1 72 ? 30.148 1.050 -34.937 1.00 85.44 72 GLY A O 1
ATOM 595 N N . ILE A 1 73 ? 28.323 -0.015 -34.161 1.00 82.25 73 ILE A N 1
ATOM 596 C CA . ILE A 1 73 ? 28.255 -1.011 -35.242 1.00 82.25 73 ILE A CA 1
ATOM 597 C C . ILE A 1 73 ? 28.011 -0.336 -36.600 1.00 82.25 73 ILE A C 1
ATOM 599 O O . ILE A 1 73 ? 28.692 -0.664 -37.573 1.00 82.25 73 ILE A O 1
ATOM 603 N N . GLU A 1 74 ? 27.100 0.635 -36.667 1.00 81.19 74 GLU A N 1
ATOM 604 C CA . GLU A 1 74 ? 26.821 1.414 -37.878 1.00 81.19 74 GLU A CA 1
ATOM 605 C C . GLU A 1 74 ? 28.056 2.191 -38.350 1.00 81.19 74 GLU A C 1
ATOM 607 O O . GLU A 1 74 ? 28.404 2.129 -39.527 1.00 81.19 74 GLU A O 1
ATOM 612 N N . ALA A 1 75 ? 28.764 2.872 -37.444 1.00 82.00 75 ALA A N 1
ATOM 613 C CA . ALA A 1 75 ? 29.968 3.629 -37.782 1.00 82.00 75 ALA A CA 1
ATOM 614 C C . ALA A 1 75 ? 31.122 2.735 -38.264 1.00 82.00 75 ALA A C 1
ATOM 616 O O . ALA A 1 75 ? 31.909 3.148 -39.115 1.00 82.00 75 ALA A O 1
ATOM 617 N N . GLN A 1 76 ? 31.235 1.520 -37.719 1.00 76.69 76 GLN A N 1
ATOM 618 C CA . GLN A 1 76 ? 32.347 0.615 -38.006 1.00 76.69 76 GLN A CA 1
ATOM 619 C C . GLN A 1 76 ? 32.120 -0.246 -39.255 1.00 76.69 76 GLN A C 1
ATOM 621 O O . GLN A 1 76 ? 33.079 -0.545 -39.966 1.00 76.69 76 GLN A O 1
ATOM 626 N N . TYR A 1 77 ? 30.874 -0.637 -39.532 1.00 75.69 77 TYR A N 1
ATOM 627 C CA . TYR A 1 77 ? 30.552 -1.577 -40.609 1.00 75.69 77 TYR A CA 1
ATOM 628 C C . TYR A 1 77 ? 29.610 -1.003 -41.683 1.00 75.69 77 TYR A C 1
ATOM 630 O O . TYR A 1 77 ? 29.398 -1.656 -42.702 1.00 75.69 77 TYR A O 1
ATOM 638 N N . GLY A 1 78 ? 29.044 0.197 -41.497 1.00 67.75 78 GLY A N 1
ATOM 639 C CA . GLY A 1 78 ? 28.110 0.828 -42.444 1.00 67.75 78 GLY A CA 1
ATOM 640 C C . GLY A 1 78 ? 26.748 0.129 -42.551 1.00 67.75 78 GLY A C 1
ATOM 641 O O . GLY A 1 78 ? 25.973 0.416 -43.461 1.00 67.75 78 GLY A O 1
ATOM 642 N N . ILE A 1 79 ? 26.458 -0.810 -41.646 1.00 59.06 79 ILE A N 1
ATOM 643 C CA . ILE A 1 79 ? 25.257 -1.647 -41.675 1.00 59.06 79 ILE A CA 1
ATOM 644 C C . ILE A 1 79 ? 24.182 -0.963 -40.828 1.00 59.06 79 ILE A C 1
ATOM 646 O O . ILE A 1 79 ? 24.188 -1.089 -39.606 1.00 59.06 79 ILE A O 1
ATOM 650 N N . SER A 1 80 ? 23.255 -0.243 -41.465 1.00 60.47 80 SER A N 1
ATOM 651 C CA . SER A 1 80 ? 21.998 0.131 -40.807 1.00 60.47 80 SER A CA 1
ATOM 652 C C . SER A 1 80 ? 21.205 -1.156 -40.539 1.00 60.47 80 SER A C 1
ATOM 654 O O . SER A 1 80 ? 21.058 -1.958 -41.470 1.00 60.47 80 SER A O 1
ATOM 656 N N . PRO A 1 81 ? 20.735 -1.423 -39.305 1.00 62.25 81 PRO A N 1
ATOM 657 C CA . PRO A 1 81 ? 19.926 -2.603 -39.049 1.00 62.25 81 PRO A CA 1
ATOM 658 C C . PRO A 1 81 ? 18.669 -2.524 -39.929 1.00 62.25 81 PRO A C 1
ATOM 660 O O . PRO A 1 81 ? 17.956 -1.520 -39.857 1.00 62.25 81 PRO A O 1
ATOM 663 N N . PRO A 1 82 ? 18.380 -3.536 -40.769 1.00 60.78 82 PRO A N 1
ATOM 664 C CA . PRO A 1 82 ? 17.160 -3.528 -41.560 1.00 60.78 82 PRO A CA 1
ATOM 665 C C . PRO A 1 82 ? 15.963 -3.448 -40.607 1.00 60.78 82 PRO A C 1
ATOM 667 O O . PRO A 1 82 ? 15.792 -4.298 -39.729 1.00 60.78 82 PRO A O 1
ATOM 670 N N . TYR A 1 83 ? 15.162 -2.390 -40.742 1.00 56.75 83 TYR A N 1
ATOM 671 C CA . TYR A 1 83 ? 13.904 -2.236 -40.019 1.00 56.75 83 TYR A CA 1
ATOM 672 C C . TYR A 1 83 ? 12.871 -3.175 -40.641 1.00 56.75 83 TYR A C 1
ATOM 674 O O . TYR A 1 83 ? 12.013 -2.738 -41.390 1.00 56.75 83 TYR A O 1
ATOM 682 N N . ASP A 1 84 ? 12.970 -4.465 -40.341 1.00 61.31 84 ASP A N 1
ATOM 683 C CA . ASP A 1 84 ? 11.914 -5.432 -40.626 1.00 61.31 84 ASP A CA 1
ATOM 684 C C . ASP A 1 84 ? 11.691 -6.289 -39.373 1.00 61.31 84 ASP A C 1
ATOM 686 O O . ASP A 1 84 ? 12.354 -7.313 -39.179 1.00 61.31 84 ASP A O 1
ATOM 690 N N . PRO A 1 85 ? 10.784 -5.885 -38.462 1.00 61.09 85 PRO A N 1
ATOM 691 C CA . PRO A 1 85 ? 10.325 -6.773 -37.408 1.00 61.09 85 PRO A CA 1
ATOM 692 C C . PRO A 1 85 ? 9.528 -7.906 -38.062 1.00 61.09 85 PRO A C 1
ATOM 694 O O . PRO A 1 85 ? 8.347 -7.760 -38.376 1.00 61.09 85 PRO A O 1
ATOM 697 N N . VAL A 1 86 ? 10.178 -9.046 -38.295 1.00 64.25 86 VAL A N 1
ATOM 698 C CA . VAL A 1 86 ? 9.493 -10.235 -38.807 1.00 64.25 86 VAL A CA 1
ATOM 699 C C . VAL A 1 86 ? 8.478 -10.683 -37.756 1.00 64.25 86 VAL A C 1
ATOM 701 O O . VAL A 1 86 ? 8.827 -11.037 -36.630 1.00 64.25 86 VAL A O 1
ATOM 704 N N . SER A 1 87 ? 7.199 -10.624 -38.127 1.00 59.19 87 SER A N 1
ATOM 705 C CA . SER A 1 87 ? 6.080 -11.094 -37.318 1.00 59.19 87 SER A CA 1
ATOM 706 C C . SER A 1 87 ? 6.117 -12.6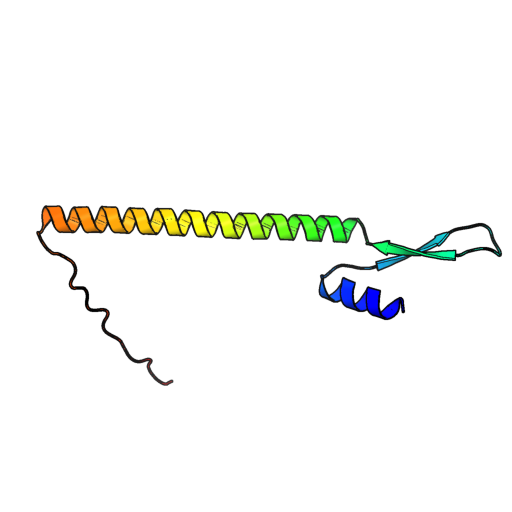21 -37.276 1.00 59.19 87 SER A C 1
ATOM 708 O O . SER A 1 87 ? 5.569 -13.285 -38.152 1.00 59.19 87 SER A O 1
ATOM 710 N N . THR A 1 88 ? 6.828 -13.197 -36.307 1.00 67.31 88 THR A N 1
ATOM 711 C CA . THR A 1 88 ? 6.818 -14.649 -36.099 1.00 67.31 88 THR A CA 1
ATOM 712 C C . THR A 1 88 ? 5.487 -15.031 -35.438 1.00 67.31 88 THR A C 1
ATOM 714 O O . THR A 1 88 ? 5.248 -14.621 -34.298 1.00 67.31 88 THR A O 1
ATOM 717 N N . PRO A 1 89 ? 4.591 -15.770 -36.119 1.00 66.19 89 PRO A N 1
ATOM 718 C CA . PRO A 1 89 ? 3.311 -16.162 -35.540 1.00 66.19 89 PRO A CA 1
ATOM 719 C C . PRO A 1 89 ? 3.521 -17.132 -34.360 1.00 66.19 89 PRO A C 1
ATOM 721 O O . PRO A 1 89 ? 4.441 -17.954 -34.399 1.00 66.19 89 PRO A O 1
ATOM 724 N N . PRO A 1 90 ? 2.693 -17.057 -33.301 1.00 73.31 90 PRO A N 1
ATOM 725 C CA . PRO A 1 90 ? 2.836 -17.917 -32.131 1.00 73.31 90 PRO A CA 1
ATOM 726 C C . PRO A 1 90 ? 2.534 -19.384 -32.475 1.00 73.31 90 PRO A C 1
ATOM 728 O O . PRO A 1 90 ? 1.524 -19.687 -33.110 1.00 73.31 90 PRO A O 1
ATOM 731 N N . LEU A 1 91 ? 3.402 -20.297 -32.026 1.00 69.38 91 LEU A N 1
ATOM 732 C CA . LEU A 1 91 ? 3.184 -21.744 -32.101 1.00 69.38 91 LEU A CA 1
ATOM 733 C C . LEU A 1 91 ? 2.005 -22.126 -31.201 1.00 69.38 91 LEU A C 1
ATOM 735 O O . LEU A 1 91 ? 2.048 -21.900 -29.992 1.00 69.38 91 LEU A O 1
ATOM 739 N N . MET A 1 92 ? 0.958 -22.699 -31.797 1.00 61.84 92 MET A N 1
ATOM 740 C CA . MET A 1 92 ? -0.146 -23.289 -31.045 1.00 61.84 92 MET A CA 1
ATOM 741 C C . MET A 1 92 ? 0.322 -24.602 -30.416 1.00 61.84 92 MET A C 1
ATOM 743 O O . MET A 1 92 ? 0.616 -25.556 -31.137 1.00 61.84 92 MET A O 1
ATOM 747 N N . VAL A 1 93 ? 0.401 -24.620 -29.085 1.00 64.19 93 VAL A N 1
ATOM 748 C CA . VAL A 1 93 ? 0.540 -25.823 -28.253 1.00 64.19 93 VAL A CA 1
ATOM 749 C C . VAL A 1 93 ? -0.532 -25.778 -27.179 1.00 64.19 93 VAL A C 1
ATOM 751 O O . VAL A 1 93 ? -0.666 -24.704 -26.548 1.00 64.19 93 VAL A O 1
#

pLDDT: mean 84.54, std 10.53, range [56.75, 96.0]

Foldseek 3Di:
DVVVVQVVCVVLVWGKDWDFDDDPPPTDIDIDTDPVSVVVSVVVVVVVVVVVVVVVVVVVVVVVVVVVVQVVCCVVPVDDPPPDPPPDDDDDD

Radius of gyration: 27.99 Å; chains: 1; bounding box: 55×32×76 Å

Secondary structure (DSSP, 8-state):
-HHHHHHHHHHTT--EEEEEESSTT--EEEEEE-HHHHHHHHHHHHHHHHHHHHHHHHHHHHHHHHHHHHHHHHHHH--PPP------PPP--